Protein AF-A0A7J2KL13-F1 (afdb_monomer_lite)

Foldseek 3Di:
DDDAAPVNVVVVVVVVPDPPCPVVLVVVLLVLLVVLVVVVPDPDPCVVVNVCSCRRSVPDVVNND

pLDDT: mean 80.75, std 9.82, range [61.97, 92.69]

Structure (mmCIF, N/CA/C/O backbone):
data_AF-A0A7J2KL13-F1
#
_entry.id   AF-A0A7J2KL13-F1
#
loop_
_atom_site.group_PDB
_atom_site.id
_atom_site.type_symbol
_atom_site.label_atom_id
_atom_site.label_alt_id
_atom_site.label_comp_id
_atom_site.label_asym_id
_atom_site.label_entity_id
_atom_site.label_seq_id
_atom_site.pdbx_PDB_ins_code
_atom_site.Cartn_x
_atom_site.Cartn_y
_atom_site.Cartn_z
_atom_site.occupancy
_atom_site.B_iso_or_equiv
_atom_site.auth_seq_id
_atom_site.auth_comp_id
_atom_site.auth_asym_id
_atom_site.auth_atom_id
_atom_site.pdbx_PDB_model_num
ATOM 1 N N . MET A 1 1 ? -10.388 -17.559 -1.963 1.00 62.12 1 MET A N 1
ATOM 2 C CA . MET A 1 1 ? -10.265 -16.660 -0.792 1.00 62.12 1 MET A CA 1
ATOM 3 C C . MET A 1 1 ? -9.694 -15.342 -1.298 1.00 62.12 1 MET A C 1
ATOM 5 O O . MET A 1 1 ? -8.717 -15.402 -2.031 1.00 62.12 1 MET A O 1
ATOM 9 N N . LYS A 1 2 ? -10.308 -14.188 -1.005 1.00 74.94 2 LYS A N 1
ATOM 10 C CA . LYS A 1 2 ? -9.748 -12.880 -1.391 1.00 74.94 2 LYS A CA 1
ATOM 11 C C . LYS A 1 2 ? -8.619 -12.534 -0.413 1.00 74.94 2 LYS A C 1
ATOM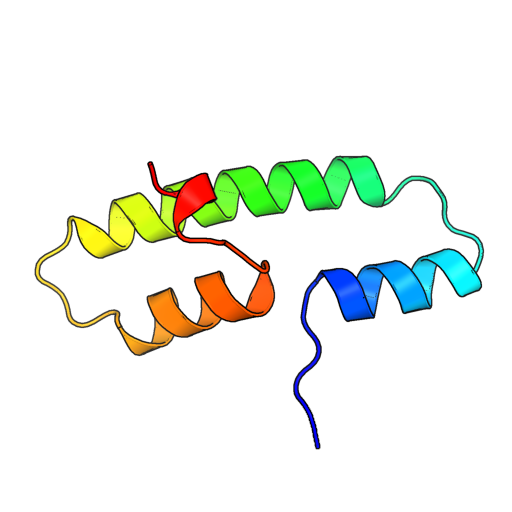 13 O O . LYS A 1 2 ? -8.828 -12.648 0.794 1.00 74.94 2 LYS A O 1
ATOM 18 N N . LEU A 1 3 ? -7.436 -12.183 -0.919 1.00 78.25 3 LEU A N 1
ATOM 19 C CA . LEU A 1 3 ? -6.341 -11.691 -0.078 1.00 78.25 3 LEU A CA 1
ATOM 20 C C . LEU A 1 3 ? -6.726 -10.319 0.482 1.00 78.25 3 LEU A C 1
ATOM 22 O O . LEU A 1 3 ? -7.244 -9.481 -0.253 1.00 78.25 3 LEU A O 1
ATOM 26 N N . LYS A 1 4 ? -6.503 -10.131 1.783 1.00 84.44 4 LYS A N 1
ATOM 27 C CA . LYS A 1 4 ? -6.764 -8.868 2.476 1.00 84.44 4 LYS A CA 1
ATOM 28 C C . LYS A 1 4 ? -5.618 -7.894 2.237 1.00 84.44 4 LYS A C 1
ATOM 30 O O . LYS A 1 4 ? -4.457 -8.298 2.301 1.00 84.44 4 LYS A O 1
ATOM 35 N N . ASN A 1 5 ? -5.947 -6.630 2.018 1.00 85.38 5 ASN A N 1
ATOM 36 C CA . ASN A 1 5 ? -4.987 -5.530 2.007 1.00 85.38 5 ASN A CA 1
ATOM 37 C C . ASN A 1 5 ? -4.923 -4.843 3.386 1.00 85.38 5 ASN A C 1
ATOM 39 O O . ASN A 1 5 ? -5.633 -5.210 4.327 1.00 85.38 5 ASN A O 1
ATOM 43 N N . LEU A 1 6 ? -4.064 -3.835 3.516 1.00 84.25 6 LEU A N 1
ATOM 44 C CA . LEU A 1 6 ? -3.881 -3.088 4.758 1.00 84.25 6 LEU A CA 1
ATOM 45 C C . LEU A 1 6 ? -5.182 -2.431 5.248 1.00 84.25 6 LEU A C 1
ATOM 47 O O . LEU A 1 6 ? -5.465 -2.467 6.443 1.00 84.25 6 LEU A O 1
ATOM 51 N N . LYS A 1 7 ? -6.011 -1.913 4.333 1.00 82.06 7 LYS A N 1
ATOM 52 C CA . LYS A 1 7 ? -7.308 -1.305 4.665 1.00 82.06 7 LYS A CA 1
ATOM 53 C C . LYS A 1 7 ? -8.283 -2.334 5.246 1.00 82.06 7 LYS A C 1
ATOM 55 O O . LYS A 1 7 ? -8.899 -2.065 6.273 1.00 82.06 7 LYS A O 1
ATOM 60 N N . ASP A 1 8 ? -8.367 -3.522 4.646 1.00 81.62 8 ASP A N 1
ATOM 61 C CA . ASP A 1 8 ? -9.211 -4.615 5.143 1.00 81.62 8 ASP A CA 1
ATOM 62 C C . ASP A 1 8 ? -8.811 -5.007 6.583 1.00 81.62 8 ASP A C 1
ATOM 64 O O . ASP A 1 8 ? -9.660 -5.283 7.431 1.00 81.62 8 ASP A O 1
ATOM 68 N N . LEU A 1 9 ? -7.506 -5.002 6.887 1.00 80.06 9 LEU A N 1
ATOM 69 C CA . LEU A 1 9 ? -6.980 -5.311 8.223 1.00 80.06 9 LEU A CA 1
ATOM 70 C C . LEU A 1 9 ? -7.227 -4.190 9.244 1.00 80.06 9 LEU A C 1
ATOM 72 O O . LEU A 1 9 ? -7.466 -4.473 10.423 1.00 80.06 9 LEU A O 1
ATOM 76 N N . GLU A 1 10 ? -7.153 -2.929 8.819 1.00 79.19 10 GLU A N 1
ATOM 77 C CA . GLU A 1 10 ? -7.463 -1.771 9.661 1.00 79.19 10 GLU A CA 1
ATOM 78 C C . GLU A 1 10 ? -8.936 -1.724 10.051 1.00 79.19 10 GLU A C 1
ATOM 80 O O . GLU A 1 10 ? -9.246 -1.510 11.224 1.00 79.19 10 GLU A O 1
ATOM 85 N N . GLU A 1 11 ? -9.840 -1.958 9.098 1.00 77.50 11 GLU A N 1
ATOM 86 C CA . GLU A 1 11 ? -11.280 -1.988 9.356 1.00 77.50 11 GLU A CA 1
ATOM 87 C C . GLU A 1 11 ? -11.612 -3.079 10.382 1.00 77.50 11 GLU A C 1
ATOM 89 O O . GLU A 1 11 ? -12.231 -2.795 11.410 1.00 77.50 11 GLU A O 1
ATOM 94 N N . GLU A 1 12 ? -11.098 -4.301 10.202 1.00 77.19 12 GLU A N 1
ATOM 95 C CA . GLU A 1 12 ? -11.298 -5.398 11.159 1.00 77.19 12 GLU A CA 1
ATOM 96 C C . GLU A 1 12 ? -10.782 -5.090 12.572 1.00 77.19 12 GLU A C 1
ATOM 98 O O . GLU A 1 12 ? -11.360 -5.558 13.559 1.00 77.19 12 GLU A O 1
ATOM 103 N N . ARG A 1 13 ? -9.694 -4.320 12.702 1.00 69.94 13 ARG A N 1
ATOM 104 C CA . ARG A 1 13 ? -9.156 -3.911 14.010 1.00 69.94 13 ARG A CA 1
ATOM 105 C C . ARG A 1 13 ? -9.893 -2.726 14.615 1.00 69.94 13 ARG A C 1
ATOM 107 O O . ARG A 1 13 ? -10.040 -2.684 15.836 1.00 69.94 13 ARG A O 1
ATOM 114 N N . TYR A 1 14 ? -10.376 -1.796 13.797 1.00 66.62 14 TYR A N 1
ATOM 115 C CA . TYR A 1 14 ? -11.207 -0.687 14.254 1.00 66.62 14 TYR A CA 1
ATOM 116 C C . TYR A 1 14 ? -12.492 -1.212 14.903 1.00 66.62 14 TYR A C 1
ATOM 118 O O . TYR A 1 14 ? -12.810 -0.824 16.026 1.00 66.62 14 TYR A O 1
ATOM 126 N N . TYR A 1 15 ? -13.147 -2.197 14.278 1.00 63.28 15 TYR A N 1
ATOM 127 C CA . TYR A 1 15 ? -14.300 -2.888 14.871 1.00 63.28 15 TYR A CA 1
ATOM 128 C C . TYR A 1 15 ? -13.963 -3.662 16.160 1.00 63.28 15 TYR A C 1
ATOM 130 O O . TYR A 1 15 ? -14.861 -3.971 16.939 1.00 63.28 15 TYR A O 1
ATOM 138 N N . LYS A 1 16 ? -12.678 -3.937 16.425 1.00 70.06 16 LYS A N 1
ATOM 139 C CA . LYS A 1 16 ? -12.177 -4.546 17.670 1.00 70.06 16 LYS A CA 1
ATOM 140 C C . LYS A 1 16 ? -11.702 -3.527 18.721 1.00 70.06 16 LYS A C 1
ATOM 142 O O . LYS A 1 16 ? -11.217 -3.944 19.768 1.00 70.06 16 LYS A O 1
ATOM 147 N N . GLY A 1 17 ? -11.851 -2.219 18.481 1.00 63.06 17 GLY A N 1
ATOM 148 C CA . GLY A 1 17 ? -11.671 -1.178 19.502 1.00 63.06 17 GLY A CA 1
ATOM 149 C C . GLY A 1 17 ? -10.236 -0.691 19.742 1.00 63.06 17 GLY A C 1
ATOM 150 O O . GLY A 1 17 ? -9.940 -0.249 20.848 1.00 63.06 17 GLY A O 1
ATOM 151 N N . SER A 1 18 ? -9.334 -0.750 18.751 1.00 64.44 18 SER A N 1
ATOM 152 C CA . SER A 1 18 ? -7.948 -0.254 18.889 1.00 64.44 18 SER A C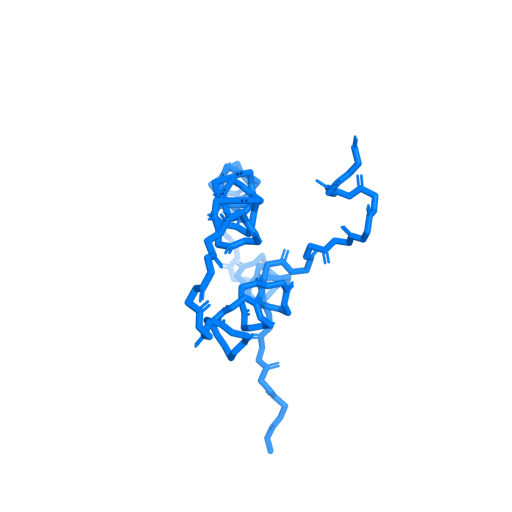A 1
ATOM 153 C C . SER A 1 18 ? -7.682 0.993 18.016 1.00 64.44 18 SER A C 1
ATOM 155 O O . SER A 1 18 ? -7.403 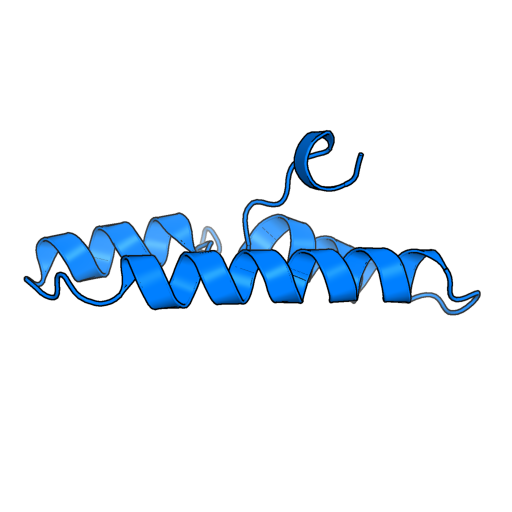0.848 16.824 1.00 64.44 18 SER A O 1
ATOM 157 N N . PRO A 1 19 ? -7.762 2.224 18.568 1.00 61.97 19 PRO A N 1
ATOM 158 C CA . PRO A 1 19 ? -7.690 3.466 17.786 1.00 61.97 19 PRO A CA 1
ATOM 159 C C . PRO A 1 19 ? -6.283 3.858 17.294 1.00 61.97 19 PRO A C 1
ATOM 161 O O . PRO A 1 19 ? -6.169 4.639 16.354 1.00 61.97 19 PRO A O 1
ATOM 164 N N . ASP A 1 20 ? -5.215 3.316 17.886 1.00 64.88 20 ASP A N 1
ATOM 165 C CA . ASP A 1 20 ? -3.837 3.825 17.723 1.00 64.88 20 ASP A CA 1
ATOM 166 C C . ASP A 1 20 ? -3.103 3.330 16.455 1.00 64.88 20 ASP A C 1
ATOM 168 O O . ASP A 1 20 ? -1.945 3.652 16.196 1.00 64.88 20 ASP A O 1
ATOM 172 N N . THR A 1 21 ? -3.764 2.518 15.626 1.00 62.91 21 THR A N 1
ATOM 173 C CA . THR A 1 21 ? -3.123 1.815 14.498 1.00 62.91 21 THR A CA 1
ATOM 174 C C . THR A 1 21 ? -3.033 2.629 13.205 1.00 62.91 21 THR A C 1
ATOM 176 O O . THR A 1 21 ? -2.155 2.350 12.389 1.00 62.91 21 THR A O 1
ATOM 179 N N . ARG A 1 22 ? -3.856 3.675 13.028 1.00 64.88 22 ARG A N 1
ATOM 180 C CA . ARG A 1 22 ? -3.872 4.497 11.796 1.00 64.88 22 ARG A CA 1
ATOM 181 C C . ARG A 1 22 ? -2.582 5.293 11.570 1.00 64.88 22 ARG A C 1
ATOM 183 O O . ARG A 1 22 ? -2.156 5.479 10.436 1.00 64.88 22 ARG A O 1
ATOM 190 N N . ILE A 1 23 ? -1.939 5.762 12.643 1.00 63.62 23 ILE A N 1
ATOM 191 C CA . ILE A 1 23 ? -0.653 6.479 12.543 1.00 63.62 23 ILE A CA 1
ATOM 192 C C . ILE A 1 23 ? 0.447 5.515 12.079 1.00 63.62 23 ILE A C 1
ATOM 194 O O . ILE A 1 23 ? 1.317 5.884 11.287 1.00 63.62 23 ILE A O 1
ATOM 198 N N . TYR A 1 24 ? 0.394 4.267 12.552 1.00 72.06 24 TYR A N 1
ATOM 199 C CA . TYR A 1 24 ? 1.367 3.240 12.200 1.00 72.06 24 TYR A CA 1
ATOM 200 C C . TYR A 1 24 ? 1.229 2.808 10.737 1.00 72.06 24 TYR A C 1
ATOM 202 O O . TYR A 1 24 ? 2.227 2.702 10.027 1.00 72.06 24 TYR A O 1
ATOM 210 N N . SER A 1 25 ? 0.000 2.623 10.256 1.00 78.94 25 SER A N 1
ATOM 211 C CA . SER A 1 25 ? -0.251 2.196 8.882 1.00 78.94 25 SER A CA 1
ATOM 212 C C . SER A 1 25 ? 0.054 3.267 7.839 1.00 78.94 25 SER A C 1
ATOM 214 O O . SER A 1 25 ? 0.652 2.950 6.813 1.00 78.94 25 SER A O 1
ATOM 216 N N . TRP A 1 26 ? -0.248 4.539 8.123 1.00 82.00 26 TRP A N 1
ATOM 217 C CA . TRP A 1 26 ? 0.157 5.650 7.259 1.00 82.00 26 TRP A CA 1
ATOM 218 C C . TRP A 1 26 ? 1.681 5.695 7.074 1.00 82.00 26 TRP A C 1
ATOM 220 O O . TRP A 1 26 ? 2.162 5.785 5.945 1.00 82.00 26 TRP A O 1
ATOM 230 N N . ARG A 1 27 ? 2.455 5.544 8.162 1.00 84.31 27 ARG A N 1
ATOM 231 C CA . ARG A 1 27 ? 3.926 5.470 8.084 1.00 84.31 27 ARG A CA 1
ATOM 232 C C . ARG A 1 27 ? 4.404 4.274 7.265 1.00 84.31 27 ARG A C 1
ATOM 234 O O . ARG A 1 27 ? 5.318 4.424 6.463 1.00 84.31 27 ARG A O 1
ATOM 241 N N . LEU A 1 28 ? 3.789 3.105 7.442 1.00 86.19 28 LEU A N 1
ATOM 242 C CA . LEU A 1 28 ? 4.142 1.923 6.656 1.00 86.19 28 LEU A CA 1
ATOM 243 C C . LEU A 1 28 ? 3.823 2.099 5.168 1.00 86.19 28 LEU A C 1
ATOM 245 O O . LEU A 1 28 ? 4.629 1.683 4.344 1.00 86.19 28 LEU A O 1
ATOM 249 N N . LYS A 1 29 ? 2.702 2.745 4.815 1.00 89.31 29 LYS A N 1
ATOM 250 C CA . LYS A 1 29 ? 2.383 3.062 3.416 1.00 89.31 29 LYS A CA 1
ATOM 251 C C . LYS A 1 29 ? 3.450 3.976 2.801 1.00 89.31 29 LYS A C 1
ATOM 253 O O . LYS A 1 29 ? 3.876 3.728 1.681 1.00 89.31 29 LYS A O 1
ATOM 258 N N . GLN A 1 30 ? 3.933 4.974 3.543 1.00 88.88 30 GLN A N 1
ATOM 259 C CA . GLN A 1 30 ? 5.025 5.850 3.092 1.00 88.88 30 GLN A CA 1
ATOM 260 C C . GLN A 1 30 ? 6.346 5.093 2.877 1.00 88.88 30 GLN A C 1
ATOM 262 O O . GLN A 1 30 ? 7.030 5.317 1.883 1.00 88.88 30 GLN A O 1
ATOM 267 N N . GLU A 1 31 ? 6.707 4.165 3.766 1.00 91.12 31 GLU A N 1
ATOM 268 C CA . GLU A 1 31 ? 7.889 3.313 3.561 1.00 91.12 31 GLU A CA 1
ATOM 269 C C . GLU A 1 31 ? 7.712 2.347 2.380 1.00 91.12 31 GLU A C 1
ATOM 271 O O . GLU A 1 31 ? 8.646 2.134 1.610 1.00 91.12 31 GLU A O 1
ATOM 276 N N . ALA A 1 32 ? 6.506 1.812 2.184 1.00 92.25 32 ALA A N 1
ATOM 277 C CA . ALA A 1 32 ? 6.189 0.943 1.059 1.00 92.25 32 ALA A CA 1
ATOM 278 C C . ALA A 1 32 ? 6.305 1.666 -0.294 1.00 92.25 32 ALA A C 1
ATOM 280 O O . ALA A 1 32 ? 6.818 1.077 -1.242 1.00 92.25 32 ALA A O 1
ATOM 281 N N . ILE A 1 33 ? 5.910 2.942 -0.372 1.00 92.69 33 ILE A N 1
ATOM 282 C CA . ILE A 1 33 ? 6.120 3.791 -1.559 1.00 92.69 33 ILE A CA 1
ATOM 283 C C . ILE A 1 33 ? 7.613 3.872 -1.898 1.00 92.69 33 ILE A C 1
ATOM 285 O O . ILE A 1 33 ? 8.001 3.562 -3.023 1.00 92.69 33 ILE A O 1
ATOM 289 N N . LYS A 1 34 ? 8.472 4.150 -0.907 1.00 91.81 34 LYS A N 1
ATOM 290 C CA . LYS A 1 34 ? 9.934 4.178 -1.109 1.00 91.81 34 LYS A CA 1
ATOM 291 C C . LYS A 1 34 ? 10.482 2.837 -1.596 1.00 91.81 34 LYS A C 1
ATOM 293 O O . LYS A 1 34 ? 11.418 2.803 -2.392 1.00 91.81 34 LYS A O 1
ATOM 298 N N . TRP A 1 35 ? 9.940 1.718 -1.108 1.00 91.19 35 TRP A N 1
ATOM 299 C CA . TRP A 1 35 ? 10.336 0.394 -1.591 1.00 91.19 35 TRP A CA 1
ATOM 300 C C . TRP A 1 35 ? 9.956 0.191 -3.055 1.00 91.19 35 TRP A C 1
ATOM 302 O O . TRP A 1 35 ? 10.793 -0.296 -3.808 1.00 91.19 35 TRP A O 1
ATOM 312 N N . VAL A 1 36 ? 8.746 0.586 -3.464 1.00 89.31 36 VAL A N 1
ATOM 313 C CA . VAL A 1 36 ? 8.305 0.513 -4.866 1.00 89.31 36 VAL A CA 1
ATOM 314 C C . VAL A 1 36 ? 9.218 1.353 -5.756 1.00 89.31 36 VAL A C 1
ATOM 316 O O . VAL A 1 36 ? 9.775 0.818 -6.708 1.00 89.31 36 VAL A O 1
ATOM 319 N N . GLU A 1 37 ? 9.482 2.612 -5.400 1.00 87.88 37 GLU A N 1
ATOM 320 C CA . GLU A 1 37 ? 10.398 3.483 -6.154 1.00 87.88 37 GLU A CA 1
ATOM 321 C C . GLU A 1 37 ? 11.809 2.884 -6.270 1.00 87.88 37 GLU A C 1
ATOM 323 O O . GLU A 1 37 ? 12.442 2.915 -7.328 1.00 87.88 37 GLU A O 1
ATOM 328 N N . HIS A 1 38 ? 12.324 2.303 -5.184 1.00 87.44 38 HIS A N 1
ATOM 329 C CA . HIS A 1 38 ? 13.644 1.671 -5.177 1.00 87.44 38 HIS A CA 1
ATOM 330 C C . HIS A 1 38 ? 13.699 0.397 -6.027 1.00 87.44 38 HIS A C 1
ATOM 332 O O . HIS A 1 38 ? 14.723 0.128 -6.657 1.00 87.44 38 HIS A O 1
ATOM 338 N N . LEU A 1 39 ? 12.622 -0.394 -6.049 1.00 85.75 39 LEU A N 1
ATOM 339 C CA . LEU A 1 39 ? 12.509 -1.593 -6.883 1.00 85.75 39 LEU A CA 1
ATOM 340 C C . LEU A 1 39 ? 12.369 -1.230 -8.363 1.00 85.75 39 LEU A C 1
ATOM 342 O O . LEU A 1 39 ? 13.069 -1.820 -9.183 1.00 85.75 39 LEU A O 1
ATOM 346 N N . HIS A 1 40 ? 11.565 -0.214 -8.682 1.00 82.25 40 HIS A N 1
ATOM 347 C CA . HIS A 1 40 ? 11.350 0.282 -10.042 1.00 82.25 40 HIS A CA 1
ATOM 348 C C . HIS A 1 40 ? 12.657 0.730 -10.714 1.00 82.25 40 HIS A C 1
ATOM 350 O O . HIS A 1 40 ? 12.887 0.508 -11.901 1.00 82.25 40 HIS A O 1
ATOM 356 N N . ASN A 1 41 ? 13.564 1.314 -9.926 1.00 81.00 41 ASN A N 1
ATOM 357 C CA . ASN A 1 41 ? 14.870 1.785 -10.384 1.00 81.00 41 ASN A CA 1
ATOM 358 C C . ASN A 1 41 ? 15.933 0.675 -10.526 1.00 81.00 41 ASN A C 1
ATOM 360 O O . ASN A 1 41 ? 17.065 0.956 -10.933 1.00 81.00 41 ASN A O 1
ATOM 364 N N . ARG A 1 42 ? 15.626 -0.585 -10.186 1.00 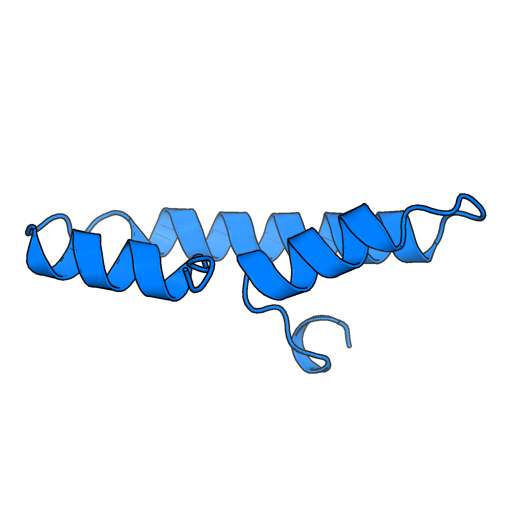78.31 42 ARG A N 1
ATOM 365 C CA . ARG A 1 42 ? 16.565 -1.711 -10.314 1.00 78.31 42 ARG A CA 1
ATOM 366 C C . ARG A 1 42 ? 16.261 -2.553 -11.549 1.00 78.31 42 ARG A C 1
ATOM 368 O O . ARG A 1 42 ? 15.144 -2.989 -11.767 1.00 78.31 42 ARG A O 1
ATOM 375 N N . ALA A 1 43 ? 17.306 -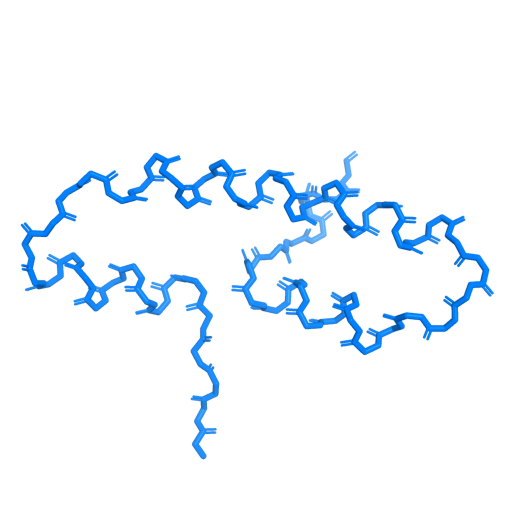2.915 -12.293 1.00 64.44 43 ALA A N 1
ATOM 376 C CA . ALA A 1 43 ? 17.226 -3.787 -13.472 1.00 64.44 43 ALA A CA 1
ATOM 377 C C . ALA A 1 43 ? 16.960 -5.284 -13.159 1.00 64.44 43 ALA A C 1
ATOM 379 O O . ALA A 1 43 ? 17.195 -6.143 -14.006 1.00 64.44 43 ALA A O 1
ATOM 380 N N . MET A 1 44 ? 16.533 -5.619 -11.938 1.00 65.25 44 MET A N 1
ATOM 381 C CA . MET A 1 44 ? 16.221 -6.992 -11.524 1.00 65.25 44 MET A CA 1
ATOM 382 C C . MET A 1 44 ? 14.710 -7.218 -11.565 1.00 65.25 44 MET A C 1
ATOM 384 O O . MET A 1 44 ? 13.945 -6.334 -11.195 1.00 65.25 44 MET A O 1
ATOM 388 N N . ASP A 1 45 ? 14.285 -8.415 -11.975 1.00 70.44 45 ASP A N 1
ATOM 389 C CA . ASP A 1 45 ? 12.866 -8.770 -12.086 1.00 70.44 45 ASP A CA 1
ATOM 390 C C . ASP A 1 45 ? 12.237 -8.992 -10.698 1.00 70.44 45 ASP A C 1
ATOM 392 O O . ASP A 1 45 ? 12.114 -10.114 -10.208 1.00 70.44 45 ASP A O 1
ATOM 396 N N . PHE A 1 46 ? 11.875 -7.890 -10.041 1.00 78.12 46 PHE A N 1
ATOM 397 C CA . PHE A 1 46 ? 11.135 -7.870 -8.780 1.00 78.12 46 PHE A CA 1
ATOM 398 C C . PHE A 1 46 ? 9.637 -7.622 -8.983 1.00 78.12 46 PHE A C 1
ATOM 400 O O . PHE A 1 46 ? 8.950 -7.312 -8.013 1.00 78.12 46 PHE A O 1
ATOM 407 N N . ARG A 1 47 ? 9.106 -7.800 -10.203 1.00 77.56 47 ARG A N 1
ATOM 408 C CA . ARG A 1 47 ? 7.708 -7.469 -10.532 1.00 77.56 47 ARG A CA 1
ATO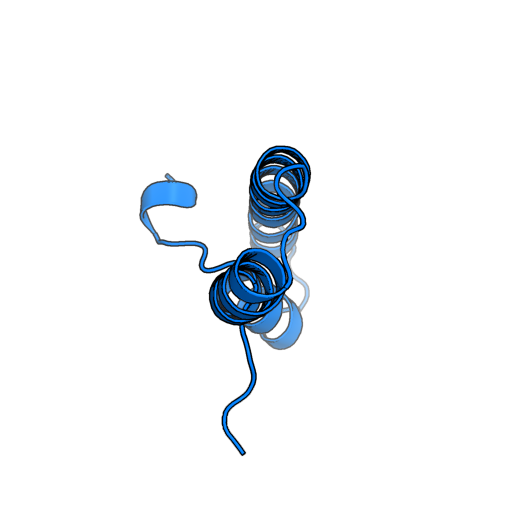M 409 C C . ARG A 1 47 ? 6.701 -8.104 -9.575 1.00 77.56 47 ARG A C 1
ATOM 411 O O . ARG A 1 47 ? 5.812 -7.427 -9.084 1.00 77.56 47 ARG A O 1
ATOM 418 N N . GLY A 1 48 ? 6.904 -9.367 -9.193 1.00 83.56 48 GLY A N 1
ATOM 419 C CA . GLY A 1 48 ? 6.025 -10.036 -8.225 1.00 83.56 48 GLY A CA 1
ATOM 420 C C . GLY A 1 48 ? 6.071 -9.452 -6.804 1.00 83.56 48 GLY A C 1
ATOM 421 O O . GLY A 1 48 ? 5.088 -9.539 -6.074 1.00 83.56 48 GLY A O 1
ATOM 422 N N . VAL A 1 49 ? 7.198 -8.857 -6.403 1.00 86.00 49 VAL A N 1
ATOM 423 C CA . VAL A 1 49 ? 7.348 -8.182 -5.104 1.00 86.00 49 VAL A CA 1
ATOM 424 C C . VAL A 1 49 ? 6.755 -6.778 -5.172 1.00 86.00 49 VAL A C 1
ATOM 426 O O . VAL A 1 49 ? 6.010 -6.398 -4.275 1.00 86.00 49 VAL A O 1
ATOM 429 N N . GLU A 1 50 ? 7.041 -6.037 -6.241 1.00 89.25 50 GLU A N 1
ATOM 430 C CA . GLU A 1 50 ? 6.482 -4.707 -6.505 1.00 89.25 50 GLU A CA 1
ATOM 431 C C . GLU A 1 50 ? 4.948 -4.753 -6.548 1.00 89.25 50 GLU A C 1
ATOM 433 O O . GLU A 1 50 ? 4.291 -4.059 -5.769 1.00 89.25 50 GLU A O 1
ATOM 438 N N . ASP A 1 51 ? 4.377 -5.668 -7.339 1.00 89.69 51 ASP A N 1
ATOM 439 C CA . ASP A 1 51 ? 2.931 -5.879 -7.439 1.00 89.69 51 ASP A CA 1
ATOM 440 C C . ASP A 1 51 ? 2.320 -6.235 -6.081 1.00 89.69 51 ASP A C 1
ATOM 442 O O . ASP A 1 51 ? 1.239 -5.757 -5.727 1.00 89.69 51 ASP A O 1
ATOM 446 N N . TRP A 1 52 ? 2.996 -7.070 -5.286 1.00 90.75 52 TRP A N 1
ATOM 447 C CA . TRP A 1 52 ? 2.507 -7.420 -3.956 1.00 90.75 52 TRP A CA 1
ATOM 448 C C . TRP A 1 52 ? 2.483 -6.204 -3.024 1.00 90.75 52 TRP A C 1
ATOM 450 O O . TRP A 1 52 ? 1.483 -5.999 -2.336 1.00 90.75 52 TRP A O 1
ATOM 460 N N . ILE A 1 53 ? 3.537 -5.380 -3.020 1.00 90.25 53 ILE A N 1
ATOM 461 C CA . ILE A 1 53 ? 3.618 -4.175 -2.182 1.00 90.25 53 ILE A CA 1
ATOM 462 C C . ILE A 1 53 ? 2.520 -3.181 -2.580 1.00 90.25 53 ILE A C 1
ATOM 464 O O . ILE A 1 53 ? 1.782 -2.716 -1.709 1.00 90.25 53 ILE A O 1
ATOM 468 N N . ILE A 1 54 ? 2.357 -2.909 -3.879 1.00 91.12 54 ILE A N 1
ATOM 469 C CA . ILE A 1 54 ? 1.329 -1.994 -4.398 1.00 91.12 54 ILE A CA 1
ATOM 470 C C . ILE A 1 54 ? -0.069 -2.448 -3.960 1.00 91.12 54 ILE A C 1
ATOM 472 O O . ILE A 1 54 ? -0.832 -1.665 -3.385 1.00 91.12 54 ILE A O 1
ATOM 476 N N . ASN A 1 55 ? -0.381 -3.733 -4.153 1.00 91.56 55 ASN A N 1
ATOM 477 C CA . ASN A 1 55 ? -1.691 -4.291 -3.821 1.00 91.56 55 ASN A CA 1
ATOM 478 C C . ASN A 1 55 ? -1.942 -4.376 -2.308 1.00 91.56 55 ASN A C 1
ATOM 480 O O . ASN A 1 55 ? -3.053 -4.113 -1.849 1.00 91.56 55 ASN A O 1
ATOM 484 N N . PHE A 1 56 ? -0.935 -4.743 -1.512 1.00 90.56 56 PHE A N 1
ATOM 485 C CA . PHE A 1 56 ? -1.099 -4.887 -0.066 1.00 90.56 56 PHE A CA 1
ATOM 486 C C . PHE A 1 56 ? -1.277 -3.532 0.626 1.00 90.56 56 PHE A C 1
ATOM 488 O O . PHE A 1 56 ? -2.140 -3.396 1.493 1.00 90.56 56 PHE A O 1
ATOM 495 N N . PHE A 1 57 ? -0.501 -2.519 0.232 1.00 90.94 57 PHE A N 1
ATOM 496 C CA . PHE A 1 57 ? -0.543 -1.185 0.838 1.00 90.94 57 PHE A CA 1
ATOM 497 C C . PHE A 1 57 ? -1.564 -0.237 0.193 1.00 90.94 57 PHE A C 1
ATOM 499 O O . PHE A 1 57 ? -1.697 0.899 0.651 1.00 90.94 57 PHE A O 1
ATOM 506 N N . ASN A 1 58 ? -2.311 -0.689 -0.826 1.00 90.81 58 ASN A N 1
ATOM 507 C CA . ASN A 1 58 ? -3.199 0.154 -1.637 1.00 90.81 58 ASN A CA 1
ATOM 508 C C . ASN A 1 58 ? -2.478 1.434 -2.107 1.00 90.81 58 ASN A C 1
ATOM 510 O O . ASN A 1 58 ? -2.945 2.554 -1.863 1.00 90.81 58 ASN A O 1
ATOM 514 N N . ILE A 1 59 ? -1.299 1.259 -2.707 1.00 90.56 59 ILE A N 1
ATOM 515 C CA . ILE A 1 59 ? -0.540 2.344 -3.340 1.00 90.56 59 ILE A CA 1
ATOM 516 C C . ILE A 1 59 ? -1.182 2.619 -4.699 1.00 90.56 59 ILE A C 1
ATOM 518 O O . ILE A 1 59 ? -1.462 1.696 -5.460 1.00 90.56 59 ILE A O 1
ATOM 522 N N . THR A 1 60 ? -1.465 3.883 -4.979 1.00 91.62 60 THR A N 1
ATOM 523 C CA . THR A 1 60 ? -2.066 4.342 -6.235 1.00 91.62 60 THR A CA 1
ATOM 524 C C . THR A 1 60 ? -1.006 4.959 -7.142 1.00 91.62 60 THR A C 1
ATOM 526 O O . THR A 1 60 ? 0.082 5.299 -6.688 1.00 91.62 60 THR A O 1
ATOM 529 N N . GLU A 1 61 ? -1.323 5.167 -8.419 1.00 88.31 61 GLU A N 1
ATOM 530 C CA . GLU A 1 61 ? -0.430 5.912 -9.319 1.00 88.31 61 GLU A CA 1
ATOM 531 C C . GLU A 1 61 ? -0.167 7.351 -8.844 1.00 88.31 61 GLU A C 1
ATOM 533 O O . GLU A 1 61 ? 0.873 7.911 -9.166 1.00 88.31 61 GLU A O 1
ATOM 538 N N . GLU A 1 62 ? -1.090 7.962 -8.093 1.00 89.62 62 GLU A N 1
ATOM 539 C CA . GLU A 1 62 ? -0.892 9.292 -7.498 1.00 89.62 62 GLU A CA 1
ATOM 540 C C . GLU A 1 62 ? 0.115 9.266 -6.347 1.00 89.62 62 GLU A C 1
ATOM 542 O O . GLU A 1 62 ? 0.841 10.233 -6.161 1.00 89.62 62 GLU A O 1
ATOM 547 N N . ASP A 1 63 ? 0.192 8.159 -5.603 1.00 87.44 63 ASP A N 1
ATOM 548 C CA . ASP A 1 63 ? 1.173 7.983 -4.528 1.00 87.44 63 ASP A CA 1
ATOM 549 C C . ASP A 1 63 ? 2.615 7.825 -5.068 1.00 87.44 63 ASP A C 1
ATOM 551 O O . ASP A 1 63 ? 3.560 7.916 -4.288 1.00 87.44 63 ASP A O 1
ATOM 555 N N . LEU A 1 64 ? 2.780 7.555 -6.372 1.00 84.88 64 LEU A N 1
ATOM 556 C CA . LEU A 1 64 ? 4.063 7.322 -7.058 1.00 84.88 64 LEU A CA 1
ATOM 557 C C . LEU A 1 64 ? 4.506 8.497 -7.963 1.00 84.88 64 LEU A C 1
ATOM 559 O O . LEU A 1 64 ? 5.455 8.342 -8.733 1.00 84.88 64 LEU A O 1
ATOM 563 N N . LYS A 1 65 ? 3.801 9.637 -7.929 1.00 80.44 65 LYS A N 1
ATOM 564 C CA . LYS A 1 65 ? 4.085 10.850 -8.721 1.00 80.44 65 LYS A CA 1
ATOM 565 C C . LYS A 1 65 ? 4.663 11.964 -7.860 1.00 80.44 65 LYS A C 1
ATOM 567 O O . LYS A 1 65 ? 5.539 12.685 -8.387 1.00 80.44 65 LYS A O 1
#

Sequence (65 aa):
MKLKNLKDLEEERYYKGSPDTRIYSWRLKQEAIKWVEHLHNRAMDFRGVEDWIINFFNITEEDLK

Radius of gyration: 13.37 Å; chains: 1; bounding box: 32×28×33 Å

Secondary structure (DSSP, 8-state):
-PPP-HHHHHHHHHTTT-TTHHHHHHHHHHHHHHHHHHHHTSSS--HHHHHHHHHHHT--GGGG-